Protein AF-A0A4V2NY43-F1 (afdb_monomer_lite)

Organism: NCBI:txid2502782

Sequence (143 aa):
MTEQTGETGAPGGPEVGSVAEETAKLLGALSGWAKEHGADAGAGLGAGLGGVFQEANAHFATGGEDCKYCPLCRVVHIVRESSPEVRTHLAIAAASIAQAASAVLQAAVPEEAKASGGQHARRDPVEKIDLEDDFGPFDGPFG

Secondary structure (DSSP, 8-state):
-----------PPP----HHHHHHHHHHHHHHHHHHHTTGGGS-HHHHHHHHHHHHHHHSS---GGGGT-HHHHHHHHHHHS-HHHHHHHHHHHHHHHHHHHHHHHHTS-GGGGT-------PPPPP----SS-------S--

Foldseek 3Di:
DDDDDDDDDDPDDPDDDDPVVVVVVVVVVVVVVCVVCVVVCPPCPPVVVVVVVVVVVVVPLPVDPVLVVDPVNVVVVVLVPDDPVVVVVVVVVVVVVVVVVVVVVVVPDDPVVVPDDDDDPDDPDDDDPPPPDPPDPPPDPPD

Radius of gyration: 23.73 Å; chains: 1; bounding box: 57×52×69 Å

pLDDT: mean 70.84, std 15.58, range [38.44, 93.25]

Structure (mmCIF, N/CA/C/O backbone):
data_AF-A0A4V2NY43-F1
#
_entry.id   AF-A0A4V2NY43-F1
#
loop_
_atom_site.group_PDB
_atom_site.id
_atom_site.type_symbol
_atom_site.label_atom_id
_atom_site.label_alt_id
_atom_site.label_comp_id
_atom_site.label_asym_id
_atom_site.label_entity_id
_atom_site.label_seq_id
_atom_site.pdbx_PDB_ins_code
_atom_site.Cartn_x
_atom_site.Cartn_y
_atom_site.Cartn_z
_atom_site.occupancy
_atom_site.B_iso_or_equiv
_atom_site.auth_seq_id
_atom_site.auth_comp_id
_atom_site.auth_asym_id
_atom_site.auth_atom_id
_atom_site.pdbx_PDB_model_num
ATOM 1 N N . MET A 1 1 ? 5.830 -29.585 -50.100 1.00 44.56 1 MET A N 1
ATOM 2 C CA . MET A 1 1 ? 4.911 -28.438 -50.232 1.00 44.56 1 MET A CA 1
ATOM 3 C C . MET A 1 1 ? 3.659 -28.785 -49.451 1.00 44.56 1 MET A C 1
ATOM 5 O O . MET A 1 1 ? 2.952 -29.660 -49.917 1.00 44.56 1 MET A O 1
ATOM 9 N N . THR A 1 2 ? 3.507 -28.202 -48.260 1.00 38.44 2 THR A N 1
ATOM 10 C CA . THR A 1 2 ? 2.286 -28.045 -47.429 1.00 38.44 2 THR A CA 1
ATOM 11 C C . THR A 1 2 ? 2.788 -27.420 -46.117 1.00 38.44 2 THR A C 1
ATOM 13 O O . THR A 1 2 ? 3.382 -28.115 -45.299 1.00 38.44 2 THR A O 1
ATOM 16 N N . GLU A 1 3 ? 3.047 -26.113 -46.117 1.00 41.19 3 GLU A N 1
ATOM 17 C CA . GLU A 1 3 ? 2.130 -25.030 -45.704 1.00 41.19 3 GLU A CA 1
ATOM 18 C C . GLU A 1 3 ? 1.946 -24.968 -44.183 1.00 41.19 3 GLU A C 1
ATOM 20 O O . GLU A 1 3 ? 1.298 -25.806 -43.563 1.00 41.19 3 GLU A O 1
ATOM 25 N N . GLN A 1 4 ? 2.617 -23.961 -43.614 1.00 43.31 4 GLN A N 1
ATOM 26 C CA . GLN A 1 4 ? 2.585 -23.541 -42.221 1.00 43.31 4 GLN A CA 1
ATOM 27 C C . GLN A 1 4 ? 1.216 -22.931 -41.917 1.00 43.31 4 GLN A C 1
ATOM 29 O O . GLN A 1 4 ? 0.776 -22.005 -42.597 1.00 43.31 4 GLN A O 1
ATOM 34 N N . THR A 1 5 ? 0.560 -23.432 -40.876 1.00 46.03 5 THR A N 1
ATOM 35 C CA . THR A 1 5 ? -0.602 -22.793 -40.266 1.00 46.03 5 THR A CA 1
ATOM 36 C C . THR A 1 5 ? -0.168 -21.472 -39.641 1.00 46.03 5 THR A C 1
ATOM 38 O O . THR A 1 5 ? 0.603 -21.451 -38.684 1.00 46.03 5 THR A O 1
ATOM 41 N N . GLY A 1 6 ? -0.645 -20.371 -40.223 1.00 45.62 6 GLY A N 1
ATOM 42 C CA . GLY A 1 6 ? -0.517 -19.034 -39.665 1.00 45.62 6 GLY A CA 1
ATOM 43 C C . GLY A 1 6 ? -1.381 -18.894 -38.418 1.00 45.62 6 GLY A C 1
ATOM 44 O O . GLY A 1 6 ? -2.608 -18.893 -38.498 1.00 45.62 6 GLY A O 1
ATOM 45 N N . GLU A 1 7 ? -0.729 -18.753 -37.270 1.00 47.28 7 GLU A N 1
ATOM 46 C CA . GLU A 1 7 ? -1.368 -18.330 -36.033 1.00 47.28 7 GLU A CA 1
ATOM 47 C C . GLU A 1 7 ? -1.450 -16.800 -36.068 1.00 47.28 7 GLU A C 1
ATOM 49 O O . GLU A 1 7 ? -0.446 -16.088 -36.109 1.00 47.28 7 GLU A O 1
ATOM 54 N N . THR A 1 8 ? -2.673 -16.292 -36.193 1.00 47.94 8 THR A N 1
ATOM 55 C CA . THR A 1 8 ? -2.951 -14.857 -36.286 1.00 47.94 8 THR A CA 1
ATOM 56 C C . THR A 1 8 ? -2.736 -14.246 -34.903 1.00 47.94 8 THR A C 1
ATOM 58 O O . THR A 1 8 ? -3.488 -14.533 -33.975 1.00 47.94 8 THR A O 1
ATOM 61 N N . GLY A 1 9 ? -1.673 -13.451 -34.760 1.00 46.25 9 GLY A N 1
ATOM 62 C CA . GLY A 1 9 ? -1.278 -12.815 -33.507 1.00 46.25 9 GLY A CA 1
ATOM 63 C C . GLY A 1 9 ? -2.354 -11.880 -32.956 1.00 46.25 9 GLY A C 1
ATOM 64 O O . GLY A 1 9 ? -2.704 -10.877 -33.576 1.00 46.25 9 GLY A O 1
ATOM 65 N N . ALA A 1 10 ? -2.844 -12.197 -31.760 1.00 53.75 10 ALA A N 1
ATOM 66 C CA . ALA A 1 10 ? -3.471 -11.217 -30.886 1.00 53.75 10 ALA A CA 1
ATOM 67 C C . ALA A 1 10 ? -2.370 -10.297 -30.315 1.00 53.75 10 ALA A C 1
ATOM 69 O O . ALA A 1 10 ? -1.282 -10.795 -30.013 1.00 53.75 10 ALA A O 1
ATOM 70 N N . PRO A 1 11 ? -2.605 -8.982 -30.148 1.00 47.53 11 PRO A N 1
ATOM 71 C CA . PRO A 1 11 ? -1.647 -8.105 -29.486 1.00 47.53 11 PRO A CA 1
ATOM 72 C C . PRO A 1 11 ? -1.545 -8.534 -28.018 1.00 47.53 11 PRO A C 1
ATOM 74 O O . PRO A 1 11 ? -2.432 -8.263 -27.208 1.00 47.53 11 PRO A O 1
ATOM 77 N N . GLY A 1 12 ? -0.490 -9.287 -27.710 1.00 48.41 12 GLY A N 1
ATOM 78 C CA . GLY A 1 12 ? -0.190 -9.756 -26.368 1.00 48.41 12 GLY A CA 1
ATOM 79 C C . GLY A 1 12 ? 0.001 -8.564 -25.442 1.00 48.41 12 GLY A C 1
ATOM 80 O O . GLY A 1 12 ? 0.801 -7.671 -25.723 1.00 48.41 12 GLY A O 1
ATOM 81 N N . GLY A 1 13 ? -0.742 -8.547 -24.335 1.00 56.62 13 GLY A N 1
ATOM 82 C CA . GLY A 1 13 ? -0.383 -7.707 -23.197 1.00 56.62 13 GLY A CA 1
ATOM 83 C C . GLY A 1 13 ? 1.054 -8.010 -22.752 1.00 56.62 13 GLY A C 1
ATOM 84 O O . GLY A 1 13 ? 1.598 -9.050 -23.132 1.00 56.62 13 GLY A O 1
ATOM 85 N N . PRO A 1 14 ? 1.688 -7.121 -21.971 1.00 63.97 14 PRO A N 1
ATOM 86 C CA . PRO A 1 14 ? 3.057 -7.343 -21.520 1.00 63.97 14 PRO A CA 1
ATOM 87 C C . PRO A 1 14 ? 3.169 -8.731 -20.873 1.00 63.97 14 PRO A C 1
ATOM 89 O O . PRO A 1 14 ? 2.434 -9.032 -19.930 1.00 63.97 14 PRO A O 1
ATOM 92 N N . GLU A 1 15 ? 4.044 -9.586 -21.410 1.00 79.31 15 GLU A N 1
ATOM 93 C CA . GLU A 1 15 ? 4.309 -10.902 -20.831 1.00 79.31 15 GLU A CA 1
ATOM 94 C C . GLU A 1 15 ? 4.846 -10.710 -19.413 1.00 79.31 15 GLU A C 1
ATOM 96 O O . GLU A 1 15 ? 5.916 -10.137 -19.195 1.00 79.31 15 GLU A O 1
ATOM 101 N N . VAL A 1 16 ? 4.069 -11.169 -18.437 1.00 82.00 16 VAL A N 1
ATOM 102 C CA . VAL A 1 16 ? 4.472 -11.172 -17.034 1.00 82.00 16 VAL A CA 1
ATOM 103 C C . VAL A 1 16 ? 5.462 -12.314 -16.809 1.00 82.00 16 VAL A C 1
ATOM 105 O O . VAL A 1 16 ? 5.159 -13.474 -17.091 1.00 82.00 16 VAL A O 1
ATOM 108 N N . GLY A 1 17 ? 6.665 -11.978 -16.337 1.00 83.81 17 GLY A N 1
ATOM 109 C CA . GLY A 1 17 ? 7.717 -12.950 -16.050 1.00 83.81 17 GLY A CA 1
ATOM 110 C C . GLY A 1 17 ? 7.468 -13.737 -14.761 1.00 83.81 17 GLY A C 1
ATOM 111 O O . GLY A 1 17 ? 6.381 -13.735 -14.180 1.00 83.81 17 GLY A O 1
ATOM 112 N N . SER A 1 18 ? 8.506 -14.418 -14.269 1.00 91.81 18 SER A N 1
ATOM 113 C CA . SER A 1 18 ? 8.426 -15.076 -12.961 1.00 91.81 18 SER A CA 1
ATOM 114 C C . SER A 1 18 ? 8.196 -14.056 -11.835 1.00 91.81 18 SER A C 1
ATOM 116 O O . SER A 1 18 ? 8.673 -12.924 -11.903 1.00 91.81 18 SER A O 1
ATOM 118 N N . VAL A 1 19 ? 7.527 -14.467 -10.749 1.00 92.50 19 VAL A N 1
ATOM 119 C CA . VAL A 1 19 ? 7.281 -13.596 -9.579 1.00 92.50 19 VAL A CA 1
ATOM 120 C C . VAL A 1 19 ? 8.580 -13.010 -9.028 1.00 92.50 19 VAL A C 1
ATOM 122 O O . VAL A 1 19 ? 8.614 -11.844 -8.645 1.00 92.50 19 VAL A O 1
ATOM 125 N N . ALA A 1 20 ? 9.652 -13.805 -9.001 1.00 88.19 20 ALA A N 1
ATOM 126 C CA . ALA A 1 20 ? 10.959 -13.350 -8.540 1.00 88.19 20 ALA A CA 1
ATOM 127 C C . ALA A 1 20 ? 11.503 -12.216 -9.420 1.00 88.19 20 ALA A C 1
ATOM 129 O O . ALA A 1 20 ? 12.003 -11.219 -8.904 1.00 88.19 20 ALA A O 1
ATOM 130 N N . GLU A 1 21 ? 11.354 -12.344 -10.736 1.00 88.94 21 GLU A N 1
ATOM 131 C CA . GLU A 1 21 ? 11.806 -11.345 -11.699 1.00 88.94 21 GLU A CA 1
ATOM 132 C C . GLU A 1 21 ? 10.985 -10.055 -11.628 1.00 88.94 21 GLU A C 1
ATOM 134 O O . GLU A 1 21 ? 11.551 -8.968 -11.538 1.00 88.94 21 GLU A O 1
ATOM 139 N N . GLU A 1 22 ? 9.657 -10.151 -11.572 1.00 92.38 22 GLU A N 1
ATOM 140 C CA . GLU A 1 22 ? 8.791 -8.975 -11.410 1.00 92.38 22 GLU A CA 1
ATOM 141 C C . GLU A 1 22 ? 9.012 -8.282 -10.058 1.00 92.38 22 GLU A C 1
ATOM 143 O O . GLU A 1 22 ? 9.011 -7.054 -9.964 1.00 92.38 22 GLU A O 1
ATOM 148 N N . THR A 1 23 ? 9.302 -9.056 -9.009 1.00 88.69 23 THR A N 1
ATOM 149 C CA . THR A 1 23 ? 9.688 -8.512 -7.701 1.00 88.69 23 THR A CA 1
ATOM 150 C C . THR A 1 23 ? 11.021 -7.774 -7.793 1.00 88.69 23 THR A C 1
ATOM 152 O O . THR A 1 23 ? 11.139 -6.668 -7.271 1.00 88.69 23 THR A O 1
ATOM 155 N N . ALA A 1 24 ? 12.013 -8.324 -8.498 1.00 88.88 24 ALA A N 1
ATOM 156 C CA . ALA A 1 24 ? 13.291 -7.651 -8.715 1.00 88.88 24 ALA A CA 1
ATOM 157 C C . ALA A 1 24 ? 13.120 -6.331 -9.487 1.00 88.88 24 ALA A C 1
ATOM 159 O O . ALA A 1 24 ? 13.713 -5.320 -9.104 1.00 88.88 24 ALA A O 1
ATOM 160 N N . LYS A 1 25 ? 12.257 -6.302 -10.512 1.00 88.38 25 LYS A N 1
ATOM 161 C CA . LYS A 1 25 ? 11.908 -5.076 -11.250 1.00 88.38 25 LYS A CA 1
ATOM 162 C C . LYS A 1 25 ? 11.244 -4.038 -10.341 1.00 88.38 25 LYS A C 1
ATOM 164 O O . LYS A 1 25 ? 11.650 -2.876 -10.348 1.00 88.38 25 LYS A O 1
ATOM 169 N N . LEU A 1 26 ? 10.281 -4.455 -9.514 1.00 87.62 26 LEU A N 1
ATOM 170 C CA . LEU A 1 26 ? 9.610 -3.587 -8.542 1.00 87.62 26 LEU A CA 1
ATOM 171 C C . LEU A 1 26 ? 10.596 -3.006 -7.519 1.00 87.62 26 LEU A C 1
ATOM 173 O O . LEU A 1 26 ? 10.588 -1.799 -7.277 1.00 87.62 26 LEU A O 1
ATOM 177 N N . LEU A 1 27 ? 11.472 -3.839 -6.947 1.00 85.88 27 LEU A N 1
ATOM 178 C CA . LEU A 1 27 ? 12.512 -3.393 -6.014 1.00 85.88 27 LEU A CA 1
ATOM 179 C C . LEU A 1 27 ? 13.494 -2.433 -6.694 1.00 85.88 27 LEU A C 1
ATOM 181 O O . LEU A 1 27 ? 13.894 -1.439 -6.091 1.00 85.88 27 LEU A O 1
ATOM 185 N N . GLY A 1 28 ? 13.844 -2.695 -7.954 1.00 84.56 28 GLY A N 1
ATOM 186 C CA . GLY A 1 28 ? 14.664 -1.808 -8.772 1.00 84.56 28 GLY A CA 1
ATOM 187 C C . GLY A 1 28 ? 14.038 -0.420 -8.911 1.00 84.56 28 GLY A C 1
ATOM 188 O O . GLY A 1 28 ? 14.678 0.573 -8.556 1.00 84.56 28 GLY A O 1
ATOM 189 N N . ALA A 1 29 ? 12.775 -0.350 -9.340 1.00 87.62 29 ALA A N 1
ATOM 190 C CA . ALA A 1 29 ? 12.030 0.903 -9.472 1.00 87.62 29 ALA A CA 1
ATOM 191 C C . ALA A 1 29 ? 11.902 1.647 -8.130 1.00 87.62 29 ALA A C 1
ATOM 193 O O . ALA A 1 29 ? 12.186 2.844 -8.055 1.00 87.62 29 ALA A O 1
ATOM 194 N N . LEU A 1 30 ? 11.562 0.926 -7.057 1.00 79.19 30 LEU A N 1
ATOM 195 C CA . LEU A 1 30 ? 11.426 1.489 -5.714 1.00 79.19 30 LEU A CA 1
ATOM 196 C C . LEU A 1 30 ? 12.758 2.031 -5.178 1.00 79.19 30 LEU A C 1
ATOM 198 O O . LEU A 1 30 ? 12.785 3.106 -4.587 1.00 79.19 30 LEU A O 1
ATOM 202 N N . SER A 1 31 ? 13.874 1.331 -5.412 1.00 76.25 31 SER A N 1
ATOM 203 C CA . SER A 1 31 ? 15.208 1.799 -5.015 1.00 76.25 31 SER A CA 1
ATOM 204 C C . SER A 1 31 ? 15.630 3.065 -5.769 1.00 76.25 31 SER A C 1
ATOM 206 O O . SER A 1 31 ? 16.304 3.921 -5.200 1.00 76.25 31 SER A O 1
ATOM 208 N N . GLY A 1 32 ? 15.218 3.202 -7.036 1.00 78.06 32 GLY A N 1
ATOM 209 C CA . GLY A 1 32 ? 15.427 4.406 -7.836 1.00 78.06 32 GLY A CA 1
ATOM 210 C C . GLY A 1 32 ? 14.644 5.592 -7.280 1.00 78.06 32 GLY A C 1
ATOM 211 O O . GLY A 1 32 ? 15.232 6.635 -7.014 1.00 78.06 32 GLY A O 1
ATOM 212 N N . TRP A 1 33 ? 13.353 5.396 -7.008 1.00 78.44 33 TRP A N 1
ATOM 213 C CA . TRP A 1 33 ? 12.500 6.405 -6.375 1.00 78.44 33 TRP A CA 1
ATOM 214 C C . TRP A 1 33 ? 13.018 6.815 -4.988 1.00 78.44 33 TRP A C 1
ATOM 216 O O . TRP A 1 33 ? 13.114 8.000 -4.682 1.00 78.44 33 TRP A O 1
ATOM 226 N N . ALA A 1 34 ? 13.436 5.849 -4.166 1.00 72.81 34 ALA A N 1
ATOM 227 C CA . ALA A 1 34 ? 13.984 6.114 -2.838 1.00 72.81 34 ALA A CA 1
ATOM 228 C C . ALA A 1 34 ? 15.305 6.896 -2.888 1.00 72.81 34 ALA A C 1
ATOM 230 O O . ALA A 1 34 ? 15.578 7.683 -1.989 1.00 72.81 34 ALA A O 1
ATOM 231 N N . LYS A 1 35 ? 16.128 6.720 -3.928 1.00 72.31 35 LYS A N 1
ATOM 232 C CA . LYS A 1 35 ? 17.328 7.550 -4.139 1.00 72.31 35 LYS A CA 1
ATOM 233 C C . LYS A 1 35 ? 16.974 8.979 -4.552 1.00 72.31 35 LYS A C 1
ATOM 235 O O . LYS A 1 35 ? 17.680 9.902 -4.167 1.00 72.31 35 LYS A O 1
ATOM 240 N N . GLU A 1 36 ? 15.894 9.151 -5.308 1.00 71.62 36 GLU A N 1
ATOM 241 C CA . GLU A 1 36 ? 15.433 10.442 -5.830 1.00 71.62 36 GLU A CA 1
ATOM 242 C C . GLU A 1 36 ? 14.686 11.275 -4.770 1.00 71.62 36 GLU A C 1
ATOM 244 O O . GLU A 1 36 ? 14.829 12.491 -4.738 1.00 71.62 36 GLU A O 1
ATOM 249 N N . HIS A 1 37 ? 13.981 10.620 -3.838 1.00 67.62 37 HIS A N 1
ATOM 250 C CA . HIS A 1 37 ? 13.174 11.261 -2.785 1.00 67.62 37 HIS A CA 1
ATOM 251 C C . HIS A 1 37 ? 13.681 11.020 -1.347 1.00 67.62 37 HIS A C 1
ATOM 253 O O . HIS A 1 37 ? 13.093 11.501 -0.378 1.00 67.62 37 HIS A O 1
ATOM 259 N N . GLY A 1 38 ? 14.767 10.265 -1.166 1.00 57.28 38 GLY A N 1
ATOM 260 C CA . GLY A 1 38 ? 15.259 9.837 0.151 1.00 57.28 38 GLY A CA 1
ATOM 261 C C . GLY A 1 38 ? 15.917 10.934 0.990 1.00 57.28 38 GLY A C 1
ATOM 262 O O . GLY A 1 38 ? 15.990 10.792 2.210 1.00 57.28 38 GLY A O 1
ATOM 263 N N . ALA A 1 39 ? 16.357 12.035 0.373 1.00 55.91 39 ALA A N 1
ATOM 264 C CA . ALA A 1 39 ? 16.902 13.182 1.102 1.00 55.91 39 ALA A CA 1
ATOM 265 C C . ALA A 1 39 ? 15.827 13.890 1.953 1.00 55.91 39 ALA A C 1
ATOM 267 O O . ALA A 1 39 ? 16.124 14.327 3.064 1.00 55.91 39 ALA A O 1
ATOM 268 N N . ASP A 1 40 ? 14.569 13.901 1.499 1.00 53.38 40 ASP A N 1
ATOM 269 C CA . ASP A 1 40 ? 13.425 14.452 2.240 1.00 53.38 40 ASP A CA 1
ATOM 270 C C . ASP A 1 40 ? 12.837 13.460 3.266 1.00 53.38 40 ASP A C 1
ATOM 272 O O . ASP A 1 40 ? 12.116 13.848 4.185 1.00 53.38 40 ASP A O 1
ATOM 276 N N . ALA A 1 41 ? 13.183 12.170 3.171 1.00 51.59 41 ALA A N 1
ATOM 277 C CA . ALA A 1 41 ? 12.712 11.119 4.081 1.00 51.59 41 ALA A CA 1
ATOM 278 C C . ALA A 1 41 ? 13.526 11.009 5.391 1.00 51.59 41 ALA A C 1
ATOM 280 O O . ALA A 1 41 ? 13.105 10.323 6.328 1.00 51.59 41 ALA A O 1
ATOM 281 N N . GLY A 1 42 ? 14.684 11.678 5.477 1.00 54.50 42 GLY A N 1
ATOM 282 C CA . GLY A 1 42 ? 15.606 11.607 6.619 1.00 54.50 42 GLY A CA 1
ATOM 283 C C . GLY A 1 42 ? 15.100 12.275 7.905 1.00 54.50 42 GLY A C 1
ATOM 284 O O . GLY A 1 42 ? 15.562 11.938 8.994 1.00 54.50 42 GLY A O 1
ATOM 285 N N . ALA A 1 43 ? 14.113 13.169 7.810 1.00 47.47 43 ALA A N 1
ATOM 286 C CA . ALA A 1 43 ? 13.504 13.851 8.949 1.00 47.47 43 ALA A CA 1
ATOM 287 C C . ALA A 1 43 ? 12.034 13.433 9.115 1.00 47.47 43 ALA A C 1
ATOM 289 O O . ALA A 1 43 ? 11.107 14.206 8.902 1.00 47.47 43 ALA A O 1
ATOM 290 N N . GLY A 1 44 ? 11.821 12.183 9.529 1.00 49.09 44 GLY A N 1
ATOM 291 C CA . GLY A 1 44 ? 10.529 11.731 10.042 1.00 49.09 44 GLY A CA 1
ATOM 292 C C . GLY A 1 44 ? 9.699 10.931 9.046 1.00 49.09 44 GLY A C 1
ATOM 293 O O . GLY A 1 44 ? 8.661 11.398 8.579 1.00 49.09 44 GLY A O 1
ATOM 294 N N . LEU A 1 45 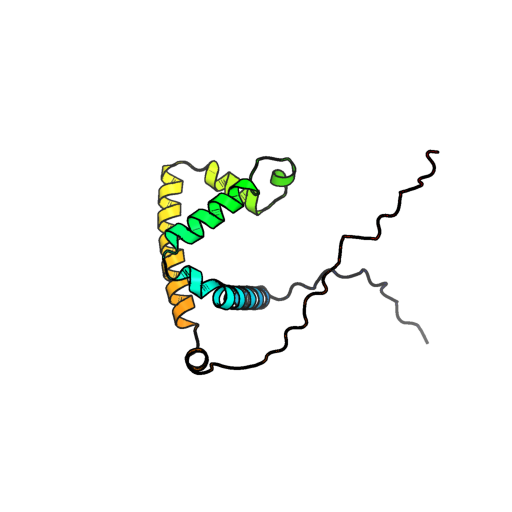? 10.067 9.659 8.859 1.00 53.28 45 LEU A N 1
ATOM 295 C CA . LEU A 1 45 ? 9.199 8.649 8.237 1.00 53.28 45 LEU A CA 1
ATOM 296 C C . LEU A 1 45 ? 7.761 8.671 8.799 1.00 53.28 45 LEU A C 1
ATOM 298 O O . LEU A 1 45 ? 6.824 8.381 8.070 1.00 53.28 45 LEU A O 1
ATOM 302 N N . GLY A 1 46 ? 7.556 9.046 10.067 1.00 53.28 46 GLY A N 1
ATOM 303 C CA . GLY A 1 46 ? 6.217 9.153 10.660 1.00 53.28 46 GLY A CA 1
ATOM 304 C C . GLY A 1 46 ? 5.379 10.338 10.155 1.00 53.28 46 GLY A C 1
ATOM 305 O O . GLY A 1 46 ? 4.171 10.195 9.992 1.00 53.28 46 GLY A O 1
ATOM 306 N N . ALA A 1 47 ? 5.998 11.490 9.881 1.00 55.09 47 ALA A N 1
ATOM 307 C CA . ALA A 1 47 ? 5.295 12.694 9.427 1.00 55.09 47 ALA A CA 1
ATOM 308 C C . ALA A 1 47 ? 5.169 12.738 7.895 1.00 55.09 47 ALA A C 1
ATOM 310 O O . ALA A 1 47 ? 4.095 13.039 7.378 1.00 55.09 47 ALA A O 1
ATOM 311 N N . GLY A 1 48 ? 6.233 12.359 7.175 1.00 55.59 48 GLY A N 1
ATOM 312 C CA . GLY A 1 48 ? 6.250 12.326 5.710 1.00 55.59 48 GLY A CA 1
ATOM 313 C C . GLY A 1 48 ? 5.312 11.268 5.130 1.00 55.59 48 GLY A C 1
ATOM 314 O O . GLY A 1 48 ? 4.522 11.567 4.239 1.00 55.59 48 GLY A O 1
ATOM 315 N N . LEU A 1 49 ? 5.307 10.050 5.687 1.00 58.41 49 LEU A N 1
ATOM 316 C CA . LEU A 1 49 ? 4.349 9.026 5.260 1.00 58.41 49 LEU A CA 1
ATOM 317 C C . LEU A 1 49 ? 2.924 9.392 5.684 1.00 58.41 49 LEU A C 1
ATOM 319 O O . LEU A 1 49 ? 2.004 9.229 4.893 1.00 58.41 49 LEU A O 1
ATOM 323 N N . GLY A 1 50 ? 2.728 9.936 6.891 1.00 59.00 50 GLY A N 1
ATOM 324 C CA . GLY A 1 50 ? 1.408 10.370 7.360 1.00 59.00 50 GLY A CA 1
ATOM 325 C C . GLY A 1 50 ? 0.746 11.403 6.439 1.00 59.00 50 GLY A C 1
ATOM 326 O O . GLY A 1 50 ? -0.446 11.287 6.161 1.00 59.00 50 GLY A O 1
ATOM 327 N N . GLY A 1 51 ? 1.523 12.360 5.917 1.00 60.12 51 GLY A N 1
ATOM 328 C CA . GLY A 1 51 ? 1.059 13.344 4.933 1.00 60.12 51 GLY A CA 1
ATOM 329 C C . GLY A 1 51 ? 0.712 12.723 3.578 1.00 60.12 51 GLY A C 1
ATOM 330 O O . GLY A 1 51 ? -0.381 12.948 3.067 1.00 60.12 51 GLY A O 1
ATOM 331 N N . VAL A 1 52 ? 1.583 11.864 3.038 1.00 64.69 52 VAL A N 1
ATOM 332 C CA . VAL A 1 52 ? 1.329 11.149 1.772 1.00 64.69 52 VAL A CA 1
ATOM 333 C C . VAL A 1 52 ? 0.098 10.243 1.874 1.00 64.69 52 VAL A C 1
ATOM 335 O O . VAL A 1 52 ? -0.701 10.182 0.945 1.00 64.69 52 VAL A O 1
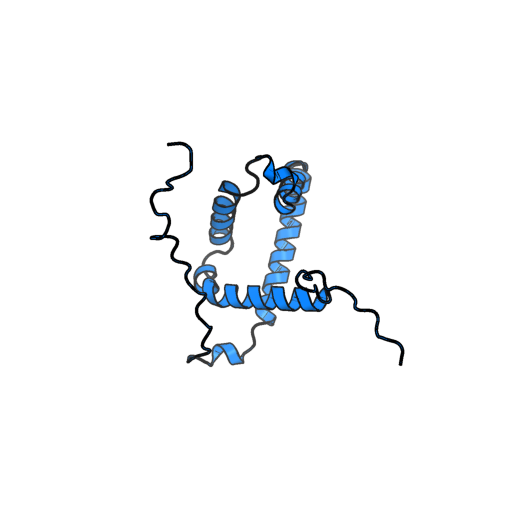ATOM 338 N N . PHE A 1 53 ? -0.105 9.567 3.008 1.00 66.88 53 PHE A N 1
ATOM 339 C CA . PHE A 1 53 ? -1.294 8.746 3.240 1.00 66.88 53 PHE A CA 1
ATOM 340 C C . PHE A 1 53 ? -2.574 9.579 3.380 1.00 66.88 53 PHE A C 1
ATOM 342 O O . PHE A 1 53 ? -3.629 9.127 2.941 1.00 66.88 53 PHE A O 1
ATOM 349 N N . GLN A 1 54 ? -2.503 10.773 3.974 1.00 64.88 54 GLN A N 1
ATOM 350 C CA . GLN A 1 54 ? -3.636 11.704 4.043 1.00 64.88 54 GLN A CA 1
ATOM 351 C C . GLN A 1 54 ? -4.036 12.210 2.651 1.00 64.88 54 GLN A C 1
ATOM 353 O O . GLN A 1 54 ? -5.209 12.108 2.293 1.00 64.88 54 GLN A O 1
ATOM 358 N N . GLU A 1 55 ? -3.067 12.657 1.848 1.00 67.88 55 GLU A N 1
ATOM 359 C CA . GLU A 1 55 ? -3.271 13.087 0.456 1.00 67.88 55 GLU A CA 1
ATOM 360 C C . GLU A 1 55 ? -3.842 11.941 -0.395 1.00 67.88 55 GLU A C 1
ATOM 362 O O . GLU A 1 55 ? -4.860 12.077 -1.070 1.00 67.88 55 GLU A O 1
ATOM 367 N N . ALA A 1 56 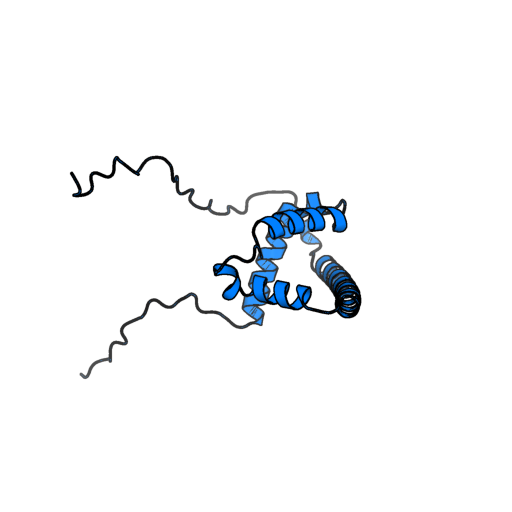? -3.243 10.752 -0.289 1.00 70.31 56 ALA A N 1
ATOM 368 C CA . ALA A 1 56 ? -3.716 9.557 -0.970 1.00 70.31 56 ALA A CA 1
ATOM 369 C C . ALA A 1 56 ? -5.149 9.203 -0.546 1.00 70.31 56 ALA A C 1
ATOM 371 O O . ALA A 1 56 ? -5.978 8.889 -1.391 1.00 70.31 56 ALA A O 1
ATOM 372 N N . ASN A 1 57 ? -5.492 9.293 0.740 1.00 71.25 57 ASN A N 1
ATOM 373 C CA . ASN A 1 57 ? -6.847 9.016 1.216 1.00 71.25 57 ASN A CA 1
ATOM 374 C C . ASN A 1 57 ? -7.893 10.027 0.705 1.00 71.25 57 ASN A C 1
ATOM 376 O O . ASN A 1 57 ? -9.075 9.694 0.668 1.00 71.25 57 ASN A O 1
ATOM 380 N N . ALA A 1 58 ? -7.493 11.235 0.295 1.00 74.38 58 ALA A N 1
ATOM 381 C CA . ALA A 1 58 ? -8.406 12.182 -0.348 1.00 74.38 58 ALA A CA 1
ATOM 382 C C . ALA A 1 58 ? -8.832 11.722 -1.756 1.00 74.38 58 ALA A C 1
ATOM 384 O O . ALA A 1 58 ? -9.934 12.043 -2.202 1.00 74.38 58 ALA A O 1
ATOM 385 N N . HIS A 1 59 ? -7.995 10.928 -2.432 1.00 74.88 59 HIS A N 1
ATOM 386 C CA . HIS A 1 59 ? -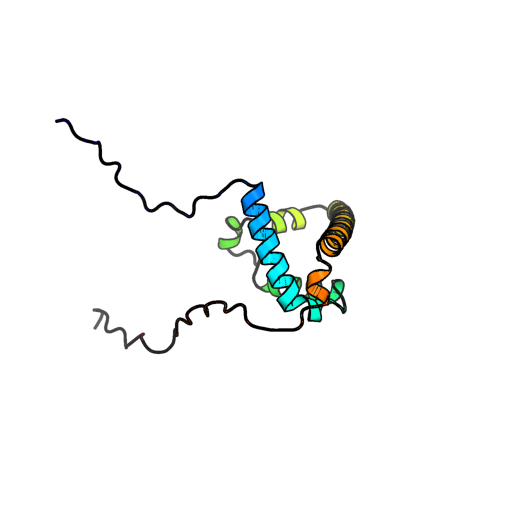8.226 10.457 -3.801 1.00 74.88 59 HIS A CA 1
ATOM 387 C C . HIS A 1 59 ? -8.542 8.953 -3.902 1.00 74.88 59 HIS A C 1
ATOM 389 O O . HIS A 1 59 ? -9.192 8.521 -4.853 1.00 74.88 59 HIS A O 1
ATOM 395 N N . PHE A 1 60 ? -8.140 8.147 -2.917 1.00 73.88 60 PHE A N 1
ATOM 396 C CA . PHE A 1 60 ? -8.360 6.702 -2.855 1.00 73.88 60 PHE A CA 1
ATOM 397 C C . PHE A 1 60 ? -9.380 6.331 -1.775 1.00 73.88 60 PHE A C 1
ATOM 399 O O . PHE A 1 60 ? -9.422 6.924 -0.702 1.00 73.88 60 PHE A O 1
ATOM 406 N N . ALA A 1 61 ? -10.174 5.286 -2.033 1.00 70.88 61 ALA A N 1
ATOM 407 C CA . ALA A 1 61 ? -11.183 4.773 -1.100 1.00 70.88 61 ALA A CA 1
ATOM 408 C C . ALA A 1 61 ? -12.245 5.814 -0.676 1.00 70.88 61 ALA A C 1
ATOM 410 O O . ALA A 1 61 ? -12.748 5.779 0.451 1.00 70.88 61 ALA A O 1
ATOM 411 N N . THR A 1 62 ? -12.618 6.697 -1.609 1.00 79.12 62 THR A N 1
ATOM 412 C CA . THR A 1 62 ? -13.679 7.713 -1.468 1.00 79.12 62 THR A CA 1
ATOM 413 C C . THR A 1 62 ? -15.092 7.117 -1.439 1.00 79.12 62 THR A C 1
ATOM 415 O O . THR A 1 62 ? -16.047 7.807 -1.098 1.00 79.12 62 THR A O 1
ATOM 418 N N . GLY A 1 63 ? -15.236 5.827 -1.773 1.00 75.31 63 GLY A N 1
ATOM 419 C CA . GLY A 1 63 ? -16.517 5.113 -1.778 1.00 75.31 63 GLY A CA 1
ATOM 420 C C . GLY A 1 63 ? -17.306 5.218 -3.088 1.00 75.31 63 GLY A C 1
ATOM 421 O O . GLY A 1 63 ? -18.444 4.759 -3.134 1.00 75.31 63 GLY A O 1
ATOM 422 N N . GLY A 1 64 ? -16.719 5.787 -4.149 1.00 81.50 64 GLY A N 1
ATOM 423 C CA . GLY A 1 64 ? -17.316 5.811 -5.491 1.00 81.50 64 GLY A CA 1
ATOM 424 C C . GLY A 1 64 ? -17.475 4.415 -6.114 1.00 81.50 64 GLY A C 1
ATOM 425 O O . GLY A 1 64 ? -16.905 3.436 -5.627 1.00 81.50 64 GLY A O 1
ATOM 426 N N . GLU A 1 65 ? -18.231 4.299 -7.210 1.00 81.31 65 GLU A N 1
ATOM 427 C CA . GLU A 1 65 ? -18.489 3.000 -7.860 1.00 81.31 65 GLU A CA 1
ATOM 428 C C . GLU A 1 65 ? -17.218 2.291 -8.341 1.00 81.31 65 GLU A C 1
ATOM 430 O O . GLU A 1 65 ? -17.132 1.064 -8.254 1.00 81.31 65 GLU A O 1
ATOM 435 N N . ASP A 1 66 ? -16.193 3.055 -8.720 1.00 79.62 66 ASP A N 1
ATOM 436 C CA . ASP A 1 66 ? -14.883 2.532 -9.116 1.00 79.62 66 ASP A CA 1
ATOM 437 C C . ASP A 1 66 ? -14.164 1.796 -7.969 1.00 79.62 66 ASP A C 1
ATOM 439 O O . ASP A 1 66 ? -13.387 0.861 -8.191 1.00 79.62 66 ASP A O 1
ATOM 443 N N . CYS A 1 67 ? -14.472 2.130 -6.707 1.00 87.69 67 CYS A N 1
ATOM 444 C CA . CYS A 1 67 ? -13.879 1.468 -5.540 1.00 87.69 67 CYS A CA 1
ATOM 445 C C . CYS A 1 67 ? -14.301 -0.007 -5.406 1.00 87.69 67 CYS A C 1
ATOM 447 O O . CYS A 1 67 ? -13.615 -0.766 -4.721 1.00 87.69 67 CYS A O 1
ATOM 449 N N . LYS A 1 68 ? -15.384 -0.444 -6.069 1.00 84.56 68 LYS A N 1
ATOM 450 C CA . LYS A 1 68 ? -15.846 -1.848 -6.057 1.00 84.56 68 LYS A CA 1
ATOM 451 C C . LYS A 1 68 ? -14.878 -2.789 -6.794 1.00 84.56 68 LYS A C 1
ATOM 453 O O . LYS A 1 68 ? -14.797 -3.979 -6.466 1.00 84.56 68 LYS A O 1
ATOM 458 N N . TYR A 1 69 ? -14.127 -2.247 -7.756 1.00 88.75 69 TYR A N 1
ATOM 459 C CA . TYR A 1 69 ? -13.218 -2.996 -8.630 1.00 88.75 69 TYR A CA 1
ATOM 460 C C . TYR A 1 69 ? -11.735 -2.757 -8.315 1.00 88.75 69 TYR A C 1
ATOM 462 O O . TYR A 1 69 ? -10.890 -3.564 -8.696 1.00 88.75 69 TYR A O 1
ATOM 470 N N . CYS A 1 70 ? -11.403 -1.696 -7.576 1.00 88.94 70 CYS A N 1
ATOM 471 C CA . CYS A 1 70 ? -10.028 -1.393 -7.192 1.00 88.94 70 CYS A CA 1
ATOM 472 C C . CYS A 1 70 ? -9.508 -2.351 -6.087 1.00 88.94 70 CYS A C 1
ATOM 474 O O . CYS A 1 70 ? -10.069 -2.376 -4.984 1.00 88.94 70 CYS A O 1
ATOM 476 N N . PRO A 1 71 ? -8.402 -3.096 -6.308 1.00 89.38 71 PRO A N 1
ATOM 477 C CA . PRO A 1 71 ? -7.862 -4.032 -5.316 1.00 89.38 71 PRO A CA 1
ATOM 478 C C . PRO A 1 71 ? -7.369 -3.331 -4.043 1.00 89.38 71 PRO A C 1
ATOM 480 O O . PRO A 1 71 ? -7.553 -3.854 -2.946 1.00 89.38 71 PRO A O 1
ATOM 483 N N 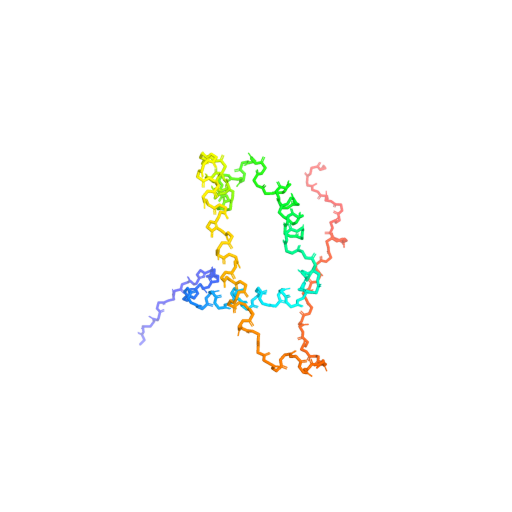. LEU A 1 72 ? -6.820 -2.117 -4.162 1.00 87.69 72 LEU A N 1
ATOM 484 C CA . LEU A 1 72 ? -6.410 -1.308 -3.009 1.00 87.69 72 LEU A CA 1
ATOM 485 C C . LEU A 1 72 ? -7.613 -0.898 -2.155 1.00 87.69 72 LEU A C 1
ATOM 487 O O . LEU A 1 72 ? -7.581 -1.045 -0.935 1.00 87.69 72 LEU A O 1
ATOM 491 N N . CYS A 1 73 ? -8.703 -0.452 -2.786 1.00 89.25 73 CYS A N 1
ATOM 492 C CA . CYS A 1 73 ? -9.920 -0.071 -2.067 1.00 89.25 73 CYS A CA 1
ATOM 493 C C . CYS A 1 73 ? -10.540 -1.265 -1.333 1.00 89.25 73 CYS A C 1
ATOM 495 O O . CYS A 1 73 ? -11.004 -1.111 -0.204 1.00 89.25 73 CYS A O 1
ATOM 497 N N . ARG A 1 74 ? -10.478 -2.469 -1.920 1.00 89.06 74 ARG A N 1
ATOM 498 C CA . ARG A 1 74 ? -10.929 -3.703 -1.261 1.00 89.06 74 ARG A CA 1
ATOM 499 C C . ARG A 1 74 ? -10.117 -4.012 -0.002 1.00 89.06 74 ARG A C 1
ATOM 501 O O . ARG A 1 74 ? -10.705 -4.328 1.028 1.00 89.06 74 ARG A O 1
ATOM 508 N N . VAL A 1 75 ? -8.792 -3.875 -0.054 1.00 89.81 75 VAL A N 1
ATOM 509 C CA . VAL A 1 75 ? -7.932 -4.061 1.128 1.00 89.81 75 VAL A CA 1
ATOM 510 C C . VAL A 1 75 ? -8.242 -3.018 2.205 1.00 89.81 75 VAL A C 1
ATOM 512 O O . VAL A 1 75 ? -8.438 -3.379 3.364 1.00 89.81 75 VAL A O 1
ATOM 515 N N . VAL A 1 76 ? -8.356 -1.739 1.833 1.00 87.75 76 VAL A N 1
ATOM 516 C CA . VAL A 1 76 ? -8.706 -0.658 2.773 1.00 87.75 76 VAL A CA 1
ATOM 517 C C . VAL A 1 76 ? -10.051 -0.923 3.445 1.00 87.75 76 VAL A C 1
ATOM 519 O O . VAL A 1 76 ? -10.182 -0.726 4.652 1.00 87.75 76 VAL A O 1
ATOM 522 N N . HIS A 1 77 ? -11.041 -1.394 2.688 1.00 86.81 77 HIS A N 1
ATOM 523 C CA . HIS A 1 77 ? -12.357 -1.728 3.219 1.00 86.81 77 HIS A CA 1
ATOM 524 C C . HIS A 1 77 ? -12.282 -2.849 4.264 1.00 86.81 77 HIS A C 1
ATOM 526 O O . HIS A 1 77 ? -12.783 -2.671 5.369 1.00 86.81 77 HIS A O 1
ATOM 532 N N . ILE A 1 78 ? -11.545 -3.931 3.986 1.00 90.06 78 ILE A N 1
ATOM 533 C CA . ILE A 1 78 ? -11.339 -5.040 4.937 1.00 90.06 78 ILE A CA 1
ATOM 534 C C . ILE A 1 78 ? -10.702 -4.544 6.243 1.00 90.06 78 ILE A C 1
ATOM 536 O O . ILE A 1 78 ? -11.158 -4.890 7.334 1.00 90.06 78 ILE A O 1
ATOM 540 N N . VAL A 1 79 ? -9.674 -3.693 6.151 1.00 88.81 79 VAL A N 1
ATOM 541 C CA . VAL A 1 79 ? -9.007 -3.107 7.329 1.00 88.81 79 VAL A CA 1
ATOM 542 C C . VAL A 1 79 ? -9.949 -2.168 8.101 1.00 88.81 79 VAL A C 1
ATOM 544 O O . VAL A 1 79 ? -9.908 -2.103 9.330 1.00 88.81 79 VAL A O 1
ATOM 547 N N . ARG A 1 80 ? -10.833 -1.447 7.400 1.00 86.94 80 ARG A N 1
ATOM 548 C CA . ARG A 1 80 ? -11.838 -0.547 7.992 1.00 86.94 80 ARG A CA 1
ATOM 549 C C . ARG A 1 80 ? -13.064 -1.257 8.556 1.00 86.94 80 ARG A C 1
ATOM 551 O O . ARG A 1 80 ? -13.770 -0.638 9.346 1.00 86.94 80 ARG A O 1
ATOM 558 N N . GLU A 1 81 ? -13.323 -2.503 8.191 1.00 89.56 81 GLU A N 1
ATOM 559 C CA . GLU A 1 81 ? -14.389 -3.316 8.788 1.00 89.56 81 GLU A CA 1
ATOM 560 C C . GLU A 1 81 ? -13.885 -4.191 9.943 1.00 89.56 81 GLU A C 1
ATOM 562 O O . GLU A 1 81 ? -14.682 -4.696 10.731 1.00 89.56 81 GLU A O 1
ATOM 567 N N . SER A 1 82 ? -12.564 -4.331 10.115 1.00 90.31 82 SER A N 1
ATOM 568 C CA . SER A 1 82 ? -12.004 -5.096 11.236 1.00 90.31 82 SER A CA 1
ATOM 569 C C . SER A 1 82 ? -12.287 -4.412 12.576 1.00 90.31 82 SER A C 1
ATOM 571 O O . SER A 1 82 ? -12.351 -3.178 12.651 1.00 90.31 82 SER A O 1
ATOM 573 N N . SER A 1 83 ? -12.391 -5.198 13.652 1.00 91.88 83 SER A N 1
ATOM 574 C CA . SER A 1 83 ? -12.564 -4.660 15.006 1.00 91.88 83 SER A CA 1
ATOM 575 C C . SER A 1 83 ? -11.365 -3.783 15.418 1.00 91.88 83 SER A C 1
ATOM 577 O O . SER A 1 83 ? -10.251 -3.983 14.913 1.00 91.88 83 SER A O 1
ATOM 579 N N . PRO A 1 84 ? -11.554 -2.798 16.312 1.00 87.06 84 PRO A N 1
ATOM 580 C CA . PRO A 1 84 ? -10.470 -1.920 16.749 1.00 87.06 84 PRO A CA 1
ATOM 581 C C . PRO A 1 84 ? -9.308 -2.692 17.391 1.00 87.06 84 PRO A C 1
ATOM 583 O O . PRO A 1 84 ? -8.154 -2.345 17.158 1.00 87.06 84 PRO A O 1
ATOM 586 N N . GLU A 1 85 ? -9.583 -3.789 18.098 1.00 89.00 85 GLU A N 1
ATOM 587 C CA . GLU A 1 85 ? -8.562 -4.667 18.680 1.00 89.00 85 GLU A CA 1
ATOM 588 C C . GLU A 1 85 ? -7.698 -5.312 17.588 1.00 89.00 85 GLU A C 1
ATOM 590 O O . GLU A 1 85 ? -6.468 -5.297 17.665 1.00 89.00 85 GLU A O 1
ATOM 595 N N . VAL A 1 86 ? -8.325 -5.821 16.521 1.00 93.25 86 VAL A N 1
ATOM 596 C CA . VAL A 1 86 ? -7.616 -6.416 15.376 1.00 93.25 86 VAL A CA 1
ATOM 597 C C . VAL A 1 86 ? -6.735 -5.379 14.682 1.00 93.25 86 VAL A C 1
ATOM 599 O O . VAL A 1 86 ? -5.596 -5.683 14.326 1.00 93.25 86 VAL A O 1
ATOM 602 N N . ARG A 1 87 ? -7.213 -4.138 14.536 1.00 90.06 87 ARG A N 1
ATOM 603 C CA . ARG A 1 87 ? -6.414 -3.052 13.948 1.00 90.06 87 ARG A CA 1
ATOM 604 C C . ARG A 1 87 ? -5.194 -2.717 14.790 1.00 90.06 87 ARG A C 1
ATOM 606 O O . ARG A 1 87 ? -4.127 -2.503 14.223 1.00 90.06 87 ARG A O 1
ATOM 613 N N . THR A 1 88 ? -5.318 -2.701 16.117 1.00 90.62 88 THR A N 1
ATOM 614 C CA . THR A 1 88 ? -4.172 -2.481 17.008 1.00 90.62 88 THR A CA 1
ATOM 615 C C . THR A 1 88 ? -3.122 -3.573 16.827 1.00 90.62 88 THR A C 1
ATOM 617 O O . THR A 1 88 ? -1.944 -3.266 16.650 1.00 90.62 88 THR A O 1
ATOM 620 N N . HIS A 1 89 ? -3.532 -4.843 16.795 1.00 91.31 89 HIS A N 1
ATOM 621 C CA . HIS A 1 89 ? -2.603 -5.951 16.560 1.00 91.31 89 HIS A CA 1
ATOM 622 C C . HIS A 1 89 ? -1.957 -5.893 15.171 1.00 91.31 89 HIS A C 1
ATOM 624 O O . HIS A 1 89 ? -0.750 -6.107 15.043 1.00 91.31 89 HIS A O 1
ATOM 630 N N . LEU A 1 90 ? -2.728 -5.537 14.142 1.00 91.19 90 LEU A N 1
ATOM 631 C CA . LEU A 1 90 ? -2.221 -5.348 12.786 1.00 91.19 90 LEU A CA 1
ATOM 632 C C . LEU A 1 90 ? -1.213 -4.197 12.709 1.00 91.19 90 LEU A C 1
ATOM 634 O O . LEU A 1 90 ? -0.183 -4.340 12.060 1.00 91.19 90 LEU A O 1
ATOM 638 N N . ALA A 1 91 ? -1.474 -3.079 13.388 1.00 86.75 91 ALA A N 1
ATOM 639 C CA . ALA A 1 91 ? -0.571 -1.933 13.423 1.00 86.75 91 ALA A CA 1
ATOM 640 C C . ALA A 1 91 ? 0.772 -2.287 14.079 1.00 86.75 91 ALA A C 1
ATOM 642 O O . ALA A 1 91 ? 1.824 -1.905 13.569 1.00 86.75 91 ALA A O 1
ATOM 643 N N . ILE A 1 92 ? 0.749 -3.067 15.166 1.00 90.44 92 ILE A N 1
ATOM 644 C CA . ILE A 1 92 ? 1.968 -3.562 15.820 1.00 90.44 92 ILE A CA 1
ATOM 645 C C . ILE A 1 92 ? 2.749 -4.478 14.867 1.00 90.44 92 ILE A C 1
ATOM 647 O O . ILE A 1 92 ? 3.950 -4.291 14.684 1.00 90.44 92 ILE A O 1
ATOM 651 N N . ALA A 1 93 ? 2.072 -5.422 14.207 1.00 90.25 93 ALA A N 1
ATOM 652 C CA . ALA A 1 93 ? 2.708 -6.304 13.229 1.00 90.25 93 ALA A CA 1
ATOM 653 C C . ALA A 1 93 ? 3.301 -5.522 12.042 1.00 90.25 93 ALA A C 1
ATOM 655 O O . ALA A 1 93 ? 4.437 -5.768 11.636 1.00 90.25 93 ALA A O 1
ATOM 656 N N . ALA A 1 94 ? 2.565 -4.539 11.520 1.00 85.44 94 ALA A N 1
ATOM 657 C CA . ALA A 1 94 ? 3.018 -3.665 10.444 1.00 85.44 94 ALA A CA 1
ATOM 658 C C . ALA A 1 94 ? 4.255 -2.852 10.851 1.00 85.44 94 A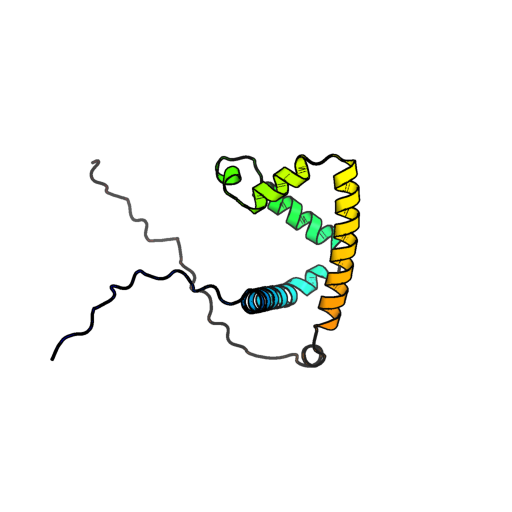LA A C 1
ATOM 660 O O . ALA A 1 94 ? 5.182 -2.719 10.053 1.00 85.44 94 ALA A O 1
ATOM 661 N N . ALA A 1 95 ? 4.317 -2.370 12.096 1.00 86.38 95 ALA A N 1
ATOM 662 C CA . ALA A 1 95 ? 5.495 -1.686 12.618 1.00 86.38 95 ALA A CA 1
ATOM 663 C C . ALA A 1 95 ? 6.727 -2.606 12.637 1.00 86.38 95 ALA A C 1
ATOM 665 O O . ALA A 1 95 ? 7.800 -2.193 12.198 1.00 86.38 95 ALA A O 1
ATOM 666 N N . SER A 1 96 ? 6.577 -3.867 13.057 1.00 89.75 96 SER A N 1
ATOM 667 C CA . SER A 1 96 ? 7.671 -4.849 13.019 1.00 89.75 96 SER A CA 1
ATOM 668 C C . SER A 1 96 ? 8.136 -5.160 11.593 1.00 89.75 96 SER A C 1
ATOM 670 O O . SER A 1 96 ? 9.338 -5.261 11.346 1.00 89.75 96 SER A O 1
ATOM 672 N N . ILE A 1 97 ? 7.207 -5.255 10.634 1.00 88.06 97 ILE A N 1
ATOM 673 C CA . ILE A 1 97 ? 7.536 -5.436 9.211 1.00 88.06 97 ILE A CA 1
ATOM 674 C C . ILE A 1 97 ? 8.302 -4.223 8.680 1.00 88.06 97 ILE A C 1
ATOM 676 O O . ILE A 1 97 ? 9.329 -4.393 8.031 1.00 88.06 97 ILE A O 1
ATOM 680 N N . ALA A 1 98 ? 7.844 -3.006 8.977 1.00 85.44 98 ALA A N 1
ATOM 681 C CA . ALA A 1 98 ? 8.510 -1.781 8.540 1.00 85.44 98 ALA A CA 1
ATOM 682 C C . ALA A 1 98 ? 9.940 -1.682 9.096 1.00 85.44 98 ALA A C 1
ATOM 684 O O . ALA A 1 98 ? 10.874 -1.340 8.369 1.00 85.44 98 ALA A O 1
ATOM 685 N N . GLN A 1 99 ? 10.129 -2.050 10.365 1.00 84.50 99 GLN A N 1
ATOM 686 C CA . GLN A 1 99 ? 11.448 -2.122 10.992 1.00 84.50 99 GLN A CA 1
ATOM 687 C C . GLN A 1 99 ? 12.349 -3.142 10.284 1.00 84.50 99 GLN A C 1
ATOM 689 O O . GLN A 1 99 ? 13.460 -2.796 9.881 1.00 84.50 99 GLN A O 1
ATOM 694 N N . ALA A 1 100 ? 11.866 -4.364 10.050 1.00 84.19 100 ALA A N 1
ATOM 695 C CA . ALA A 1 100 ? 12.625 -5.388 9.331 1.00 84.19 100 ALA A CA 1
ATOM 696 C C . ALA A 1 100 ? 12.971 -4.959 7.893 1.00 84.19 100 ALA A C 1
ATOM 698 O O . ALA A 1 100 ? 14.115 -5.097 7.462 1.00 84.19 100 ALA A O 1
ATOM 699 N N . ALA A 1 101 ? 12.014 -4.373 7.171 1.00 80.69 101 ALA A N 1
ATOM 700 C CA . ALA A 1 101 ? 12.219 -3.865 5.819 1.00 80.69 101 ALA A CA 1
ATOM 701 C C . ALA A 1 101 ? 13.291 -2.769 5.786 1.00 80.69 101 ALA A C 1
ATOM 703 O O . ALA A 1 101 ? 14.169 -2.797 4.928 1.00 80.69 101 ALA A O 1
ATOM 704 N N . SER A 1 102 ? 13.280 -1.844 6.751 1.00 81.44 102 SER A N 1
ATOM 705 C CA . SER A 1 102 ? 14.309 -0.804 6.842 1.00 81.44 102 SER A CA 1
ATOM 706 C C . SER A 1 102 ? 15.708 -1.379 7.076 1.00 81.44 102 SER A C 1
ATOM 708 O O . SER A 1 102 ? 16.662 -0.896 6.469 1.00 81.44 102 SER A O 1
ATOM 710 N N . ALA A 1 103 ? 15.836 -2.438 7.881 1.00 77.38 103 ALA A N 1
ATOM 711 C CA . ALA A 1 103 ? 17.109 -3.119 8.096 1.00 77.38 103 ALA A CA 1
ATOM 712 C C . ALA A 1 103 ? 17.615 -3.799 6.810 1.00 77.38 103 ALA A C 1
ATOM 714 O O . ALA A 1 103 ? 18.792 -3.681 6.473 1.00 77.38 103 ALA A O 1
ATOM 715 N N . VAL A 1 104 ? 16.724 -4.450 6.052 1.00 81.06 104 VAL A N 1
ATOM 716 C CA . VAL A 1 104 ? 17.064 -5.073 4.760 1.00 81.06 104 VAL A CA 1
ATOM 717 C C . VAL A 1 104 ? 17.480 -4.023 3.729 1.00 81.06 104 VAL A C 1
ATOM 719 O O . VAL A 1 104 ? 18.492 -4.193 3.055 1.00 81.06 104 VAL A O 1
ATOM 722 N N . LEU A 1 105 ? 16.740 -2.917 3.628 1.00 77.25 105 LEU A N 1
ATOM 723 C CA . LEU A 1 105 ? 17.049 -1.835 2.691 1.00 77.25 105 LEU A CA 1
ATOM 724 C C . LEU A 1 105 ? 18.387 -1.161 3.015 1.00 77.25 105 LEU A C 1
ATOM 726 O O . LEU A 1 105 ? 19.149 -0.869 2.099 1.00 77.25 105 LEU A O 1
ATOM 730 N N . GLN A 1 106 ? 18.707 -0.966 4.298 1.00 72.50 106 GLN A N 1
ATOM 731 C CA . GLN A 1 106 ? 20.012 -0.449 4.725 1.00 72.50 106 GLN A CA 1
ATOM 732 C C . GLN A 1 106 ? 21.156 -1.405 4.367 1.00 72.50 106 GLN A C 1
ATOM 734 O O . GLN A 1 106 ? 22.210 -0.954 3.927 1.00 72.50 106 GLN A O 1
ATOM 739 N N . ALA A 1 107 ? 20.945 -2.716 4.507 1.00 72.38 107 ALA A N 1
ATOM 740 C CA . ALA A 1 107 ? 21.931 -3.725 4.127 1.00 72.38 107 ALA A CA 1
ATOM 741 C C . ALA A 1 107 ? 22.130 -3.836 2.603 1.00 72.38 107 ALA A C 1
ATOM 743 O O . ALA A 1 107 ? 23.179 -4.287 2.152 1.00 72.38 107 ALA A O 1
ATOM 744 N N . ALA A 1 108 ? 21.140 -3.419 1.808 1.00 65.88 108 ALA A N 1
ATOM 745 C CA . ALA A 1 108 ? 21.162 -3.496 0.351 1.00 65.88 108 ALA A CA 1
ATOM 746 C C . ALA A 1 108 ? 21.834 -2.293 -0.342 1.00 65.88 108 ALA A C 1
ATOM 748 O O . ALA A 1 108 ? 21.912 -2.284 -1.570 1.00 65.88 108 ALA A O 1
ATOM 749 N N . VAL A 1 109 ? 22.311 -1.275 0.392 1.00 61.47 109 VAL A N 1
ATOM 750 C CA . VAL A 1 109 ? 23.036 -0.136 -0.201 1.00 61.47 109 VAL A CA 1
ATOM 751 C C . VAL A 1 109 ? 24.511 -0.516 -0.412 1.00 61.47 109 VAL A C 1
ATOM 753 O O . VAL A 1 109 ? 25.237 -0.656 0.573 1.00 61.47 109 VAL A O 1
ATOM 756 N N . PRO A 1 110 ? 24.995 -0.667 -1.660 1.00 56.03 110 PRO A N 1
ATOM 757 C CA . PRO A 1 110 ? 26.396 -0.992 -1.917 1.00 56.03 110 PRO A CA 1
ATOM 758 C C . PRO A 1 110 ? 27.318 0.204 -1.595 1.00 56.03 110 PRO A C 1
ATOM 760 O O . PRO A 1 110 ? 26.990 1.353 -1.896 1.00 56.03 110 PRO A O 1
ATOM 763 N N . GLU A 1 111 ? 28.486 -0.065 -0.996 1.00 55.31 111 GLU A N 1
ATOM 764 C CA . GLU A 1 111 ? 29.486 0.936 -0.547 1.00 55.31 111 GLU A CA 1
ATOM 765 C C . GLU A 1 111 ? 30.000 1.854 -1.674 1.00 55.31 111 GLU A C 1
ATOM 767 O O . GLU A 1 111 ? 30.336 3.014 -1.450 1.00 55.31 111 GLU A O 1
ATOM 772 N N . GLU A 1 112 ? 29.989 1.364 -2.909 1.00 51.97 112 GLU A N 1
ATOM 773 C CA . GLU A 1 112 ? 30.396 2.076 -4.126 1.00 51.97 112 GLU A CA 1
ATOM 774 C C . GLU A 1 112 ? 29.503 3.292 -4.456 1.00 51.97 112 GLU A C 1
ATOM 776 O O . GLU A 1 112 ? 29.989 4.277 -5.011 1.00 51.97 112 GLU A O 1
ATOM 781 N N . ALA A 1 113 ? 28.240 3.308 -4.007 1.00 53.53 113 ALA A N 1
ATOM 782 C CA . ALA A 1 113 ? 27.331 4.445 -4.193 1.00 53.53 113 ALA A CA 1
ATOM 783 C C . ALA A 1 113 ? 27.624 5.643 -3.265 1.00 53.53 113 ALA A C 1
ATOM 785 O O . ALA A 1 113 ? 27.113 6.737 -3.503 1.00 53.53 113 ALA A O 1
ATOM 786 N N . LYS A 1 114 ? 28.442 5.472 -2.214 1.00 51.03 114 LYS A N 1
ATOM 787 C CA . LYS A 1 114 ? 28.833 6.570 -1.308 1.00 51.03 114 LYS A CA 1
ATOM 788 C C . LYS A 1 114 ? 30.003 7.406 -1.836 1.00 51.03 114 LYS A C 1
ATOM 790 O O . LYS A 1 114 ? 30.215 8.511 -1.345 1.00 51.03 114 LYS A O 1
ATOM 795 N N . ALA A 1 115 ? 30.758 6.897 -2.813 1.00 52.44 115 ALA A N 1
ATOM 796 C CA . ALA A 1 115 ? 31.988 7.527 -3.300 1.00 52.44 115 ALA A CA 1
ATOM 797 C C . ALA A 1 115 ? 31.845 8.230 -4.663 1.00 52.44 115 ALA A C 1
ATOM 799 O O . ALA A 1 115 ? 32.663 9.086 -4.995 1.00 52.44 115 ALA A O 1
ATOM 800 N N . SER A 1 116 ? 30.820 7.915 -5.459 1.00 48.72 116 SER A N 1
ATOM 801 C CA . SER A 1 116 ? 30.666 8.463 -6.810 1.00 48.72 116 SER A CA 1
ATOM 802 C C . SER A 1 116 ? 29.690 9.641 -6.850 1.00 48.72 116 SER A C 1
ATOM 804 O O . SER A 1 116 ? 28.533 9.515 -7.255 1.00 48.72 116 SER A O 1
ATOM 806 N N . GLY A 1 117 ? 30.174 10.822 -6.471 1.00 52.81 117 GLY A N 1
ATOM 807 C CA . GLY A 1 117 ? 29.626 12.061 -7.007 1.00 52.81 117 GLY A CA 1
ATOM 808 C C . GLY A 1 117 ? 30.038 12.194 -8.473 1.00 52.81 117 GLY A C 1
ATOM 809 O O . GLY A 1 117 ? 31.204 12.453 -8.752 1.00 52.81 117 GLY A O 1
ATOM 810 N N . GLY A 1 118 ? 29.094 12.041 -9.405 1.00 49.91 118 GLY A N 1
ATOM 811 C CA . GLY A 1 118 ? 29.268 12.543 -10.769 1.00 49.91 118 GLY A CA 1
ATOM 812 C C . GLY A 1 118 ? 28.774 11.656 -11.914 1.00 49.91 118 GLY A C 1
ATOM 813 O O . GLY A 1 118 ? 29.317 10.592 -12.172 1.00 49.91 118 GLY A O 1
ATOM 814 N N . GLN A 1 119 ? 27.858 12.254 -12.684 1.00 49.31 119 GLN A N 1
ATOM 815 C CA . GLN A 1 119 ? 27.874 12.328 -14.153 1.00 49.31 119 GLN A CA 1
ATOM 816 C C . GLN A 1 119 ? 27.276 11.171 -14.987 1.00 49.31 119 GLN A C 1
ATOM 818 O O . GLN A 1 119 ? 27.897 10.161 -15.283 1.00 49.31 119 GLN A O 1
ATOM 823 N N . HIS A 1 120 ? 26.076 11.482 -15.501 1.00 49.31 120 HIS A N 1
ATOM 824 C CA . HIS A 1 120 ? 25.569 11.160 -16.843 1.00 49.31 120 HIS A CA 1
ATOM 825 C C . HIS A 1 120 ? 25.232 9.697 -17.186 1.00 49.31 120 HIS A C 1
ATOM 827 O O . HIS A 1 120 ? 25.754 9.144 -18.150 1.00 49.31 120 HIS A O 1
ATOM 833 N N . ALA A 1 121 ? 24.208 9.135 -16.538 1.00 49.25 121 ALA A N 1
ATOM 834 C CA . ALA A 1 121 ? 23.327 8.181 -17.216 1.00 49.25 121 ALA A CA 1
ATOM 835 C C . ALA A 1 121 ? 22.150 8.962 -17.818 1.00 49.25 121 ALA A C 1
ATOM 837 O O . ALA A 1 121 ? 21.206 9.341 -17.126 1.00 49.25 121 ALA A O 1
ATOM 838 N N . ARG A 1 122 ? 22.269 9.271 -19.110 1.00 55.00 122 ARG A N 1
ATOM 839 C CA . ARG A 1 122 ? 21.230 9.872 -19.948 1.00 55.00 122 ARG A CA 1
ATOM 840 C C . ARG A 1 122 ? 19.985 8.965 -19.907 1.00 55.00 122 ARG A C 1
ATOM 842 O O . ARG A 1 122 ? 19.938 7.969 -20.616 1.00 55.00 122 ARG A O 1
ATOM 849 N N . ARG A 1 123 ? 19.012 9.274 -19.043 1.00 55.62 123 ARG A N 1
ATOM 850 C CA . ARG A 1 123 ? 17.628 8.801 -19.191 1.00 55.62 123 ARG A CA 1
ATOM 851 C C . ARG A 1 123 ? 17.036 9.553 -20.379 1.00 55.62 123 ARG A C 1
ATOM 853 O O . ARG A 1 123 ? 17.142 10.780 -20.411 1.00 55.62 123 ARG A O 1
ATOM 860 N N . ASP A 1 124 ? 16.466 8.836 -21.344 1.00 59.69 124 ASP A N 1
ATOM 861 C CA . ASP A 1 124 ? 15.643 9.475 -22.368 1.00 59.69 124 ASP A CA 1
ATOM 862 C C . ASP A 1 124 ? 14.493 10.219 -21.669 1.00 59.69 124 ASP A C 1
ATOM 864 O O . ASP A 1 124 ? 13.836 9.642 -20.793 1.00 59.69 124 ASP A O 1
ATOM 868 N N . PRO A 1 125 ? 14.296 11.514 -21.964 1.00 66.00 125 PRO A N 1
ATOM 869 C CA . PRO A 1 125 ? 13.207 12.276 -21.384 1.00 66.00 125 PRO A CA 1
ATOM 870 C C . PRO A 1 125 ? 11.887 11.670 -21.862 1.00 66.00 125 PRO A C 1
ATOM 872 O O . PRO A 1 125 ? 11.682 11.487 -23.058 1.00 66.00 125 PRO A O 1
ATOM 875 N N . VAL A 1 126 ? 11.002 11.346 -20.918 1.00 72.88 126 VAL A N 1
ATOM 876 C CA . VAL A 1 126 ? 9.615 10.979 -21.225 1.00 72.88 126 VAL A CA 1
ATOM 877 C C . VAL A 1 126 ? 9.033 12.079 -22.110 1.00 72.88 126 VAL A C 1
ATOM 879 O O . VAL A 1 126 ? 9.113 13.258 -21.754 1.00 72.88 126 VAL A O 1
ATOM 882 N N . GLU A 1 127 ? 8.496 11.692 -23.266 1.00 68.06 127 GLU A N 1
ATOM 883 C CA . GLU A 1 127 ? 7.889 12.629 -24.206 1.00 68.06 127 GLU A CA 1
ATOM 884 C C . GLU A 1 127 ? 6.743 13.357 -23.503 1.00 68.06 127 GLU A C 1
ATOM 886 O O . GLU A 1 127 ? 5.797 12.743 -23.000 1.00 68.06 127 GLU A O 1
ATOM 891 N N . LYS A 1 128 ? 6.860 14.682 -23.420 1.00 74.31 128 LYS A N 1
ATOM 892 C CA . LYS A 1 128 ? 5.770 15.524 -22.950 1.00 74.31 128 LYS A CA 1
ATOM 893 C C . LYS A 1 128 ? 4.740 15.584 -24.067 1.00 74.31 128 LYS A C 1
ATOM 895 O O . LYS A 1 128 ? 5.005 16.148 -25.121 1.00 74.31 128 LYS A O 1
ATOM 900 N N . ILE A 1 129 ? 3.590 14.965 -23.830 1.00 69.81 129 ILE A N 1
ATOM 901 C CA . ILE A 1 129 ? 2.400 15.172 -24.649 1.00 69.81 129 ILE A CA 1
ATOM 902 C C . ILE A 1 129 ? 1.824 16.512 -24.192 1.00 69.81 129 ILE A C 1
ATOM 904 O O . ILE A 1 129 ? 1.236 16.587 -23.112 1.00 69.81 129 ILE A O 1
ATOM 908 N N . ASP A 1 130 ? 2.051 17.569 -24.970 1.00 73.81 130 ASP A N 1
ATOM 909 C CA . ASP A 1 130 ? 1.367 18.844 -24.771 1.00 73.81 130 ASP A CA 1
ATOM 910 C C . ASP A 1 130 ? -0.125 18.627 -25.079 1.00 73.81 130 ASP A C 1
ATOM 912 O O . ASP A 1 130 ? -0.517 18.342 -26.208 1.00 73.81 130 ASP A O 1
ATOM 916 N N . LEU A 1 131 ? -0.959 18.681 -24.035 1.00 67.50 131 LEU A N 1
ATOM 917 C CA . LEU A 1 131 ? -2.426 18.589 -24.129 1.00 67.50 131 LEU A CA 1
ATOM 918 C C . LEU A 1 131 ? -3.070 19.948 -24.451 1.00 67.50 131 LEU A C 1
ATOM 920 O O . LEU A 1 131 ? -4.286 20.109 -24.350 1.00 67.50 131 LEU A O 1
ATOM 924 N N . GLU A 1 132 ? -2.252 20.929 -24.807 1.00 63.97 132 GLU A N 1
ATOM 925 C CA . GLU A 1 132 ? -2.635 22.303 -25.076 1.00 63.97 132 GLU A CA 1
ATOM 926 C C . GLU A 1 132 ? -2.329 22.544 -26.565 1.00 63.97 132 GLU A C 1
ATOM 928 O O . GLU A 1 132 ? -1.190 22.371 -26.982 1.00 63.97 132 GLU A O 1
ATOM 933 N N . ASP A 1 133 ? -3.359 22.877 -27.355 1.00 61.34 133 ASP A N 1
ATOM 934 C CA . ASP A 1 133 ? -3.306 23.325 -28.766 1.00 61.34 133 ASP A CA 1
ATOM 935 C C . ASP A 1 133 ? -3.636 22.357 -29.930 1.00 61.34 133 ASP A C 1
ATOM 937 O O . ASP A 1 133 ? -3.278 22.655 -31.067 1.00 61.34 133 ASP A O 1
ATOM 941 N N . ASP A 1 134 ? -4.432 21.291 -29.746 1.00 60.06 134 ASP A N 1
ATOM 942 C CA . ASP A 1 134 ? -5.191 20.725 -30.894 1.00 60.06 134 ASP A CA 1
ATOM 943 C C . ASP A 1 134 ? -6.540 20.089 -30.510 1.00 60.06 134 ASP A C 1
ATOM 945 O O . ASP A 1 134 ? -6.870 18.961 -30.866 1.00 60.06 134 ASP A O 1
ATOM 949 N N . PHE A 1 135 ? -7.366 20.825 -29.767 1.00 58.34 135 PHE A N 1
ATOM 950 C CA . PHE A 1 135 ? -8.816 20.642 -29.866 1.00 58.34 135 PHE A CA 1
ATOM 951 C C . PHE A 1 135 ? -9.362 21.896 -30.543 1.00 58.34 135 PHE A C 1
ATOM 953 O O . PHE A 1 135 ? -9.792 22.847 -29.889 1.00 58.34 135 PHE A O 1
ATOM 960 N N . GLY A 1 136 ? -9.259 21.939 -31.875 1.00 61.06 136 GLY A N 1
ATOM 961 C CA . GLY A 1 136 ? -9.965 22.941 -32.671 1.00 61.06 136 GLY A CA 1
ATOM 962 C C . GLY A 1 136 ? -11.466 22.943 -32.336 1.00 61.06 136 GLY A C 1
ATOM 963 O O . GLY A 1 136 ? -11.963 21.985 -31.733 1.00 61.06 136 GLY A O 1
ATOM 964 N N . PRO A 1 137 ? -12.219 23.999 -32.696 1.00 62.31 137 PRO A N 1
ATOM 965 C CA . PRO A 1 137 ? -13.663 24.017 -32.497 1.00 62.31 137 PRO A CA 1
ATOM 966 C C . PRO A 1 137 ? -14.251 22.736 -33.089 1.00 62.31 137 PRO A C 1
ATOM 968 O O . PRO A 1 137 ? -14.091 22.468 -34.278 1.00 62.31 137 PRO A O 1
ATOM 971 N N . PHE A 1 138 ? -14.862 21.902 -32.252 1.00 62.28 138 PHE A N 1
ATOM 972 C CA . PHE A 1 138 ? -15.516 20.692 -32.722 1.00 62.28 138 PHE A CA 1
ATOM 973 C C . PHE A 1 138 ? -16.758 21.102 -33.522 1.00 62.28 138 PHE A C 1
ATOM 975 O O . PHE A 1 138 ? -17.841 21.257 -32.961 1.00 62.28 138 PHE A O 1
ATOM 982 N N . ASP A 1 139 ? -16.602 21.290 -34.833 1.00 66.25 139 ASP A N 1
ATOM 983 C CA . ASP A 1 139 ? -17.715 21.347 -35.783 1.00 66.25 139 ASP A CA 1
ATOM 984 C C . ASP A 1 139 ? -18.212 19.914 -36.025 1.00 66.25 139 ASP A C 1
ATOM 986 O O . ASP A 1 139 ? -17.906 19.248 -37.016 1.00 66.25 139 ASP A O 1
ATOM 990 N N . GLY A 1 140 ? -18.939 19.395 -35.036 1.00 62.41 140 GLY A N 1
ATOM 991 C CA . GLY A 1 140 ? -19.716 18.169 -35.171 1.00 62.41 140 GLY A CA 1
ATOM 992 C C . GLY A 1 140 ? -20.982 18.393 -36.011 1.00 62.41 140 GLY A C 1
ATOM 993 O O . GLY A 1 140 ? -21.459 19.520 -36.125 1.00 62.41 140 GLY A O 1
ATOM 994 N N . PRO A 1 141 ? -21.601 17.330 -36.554 1.00 60.16 141 PRO A N 1
ATOM 995 C CA . PRO A 1 141 ? -22.735 17.412 -37.483 1.00 60.16 141 PRO A CA 1
ATOM 996 C C . PRO A 1 141 ? -24.081 17.772 -36.814 1.00 60.16 141 PRO A C 1
ATOM 998 O O . PRO A 1 141 ? -25.137 17.363 -37.287 1.00 60.16 141 PRO A O 1
ATOM 1001 N N . PHE A 1 142 ? -24.058 18.513 -35.703 1.00 57.44 142 PHE A N 1
ATOM 1002 C CA . PHE A 1 142 ? -25.247 19.047 -35.029 1.00 57.44 142 PHE A CA 1
ATOM 1003 C C . PHE A 1 142 ? -25.374 20.572 -35.201 1.00 57.44 142 PHE A C 1
ATOM 1005 O O . PHE A 1 142 ? -25.919 21.247 -34.326 1.00 57.44 142 PHE A O 1
ATOM 1012 N N . GLY A 1 143 ? -24.859 21.090 -36.323 1.00 52.06 143 GLY A N 1
ATOM 1013 C CA . GLY A 1 143 ? -25.263 22.369 -36.909 1.00 52.06 143 GLY A CA 1
ATOM 1014 C C . GLY A 1 143 ? -26.348 22.155 -37.953 1.00 52.06 143 GLY A C 1
ATOM 1015 O O . GLY A 1 143 ? -26.074 21.402 -38.914 1.00 52.06 143 GLY A O 1
#